Protein AF-A0A971GR96-F1 (afdb_monomer_lite)

Structure (mmCIF, N/CA/C/O backbone):
data_AF-A0A971GR96-F1
#
_entry.id   AF-A0A971GR96-F1
#
loop_
_atom_site.group_PDB
_atom_site.id
_atom_site.type_symbol
_atom_site.label_atom_id
_atom_site.label_alt_id
_atom_site.label_comp_id
_atom_site.label_asym_id
_atom_site.label_entity_id
_atom_site.label_seq_id
_atom_site.pdbx_PDB_ins_code
_atom_site.Cartn_x
_atom_site.Cartn_y
_atom_site.Cartn_z
_atom_site.occupancy
_atom_site.B_iso_or_equiv
_atom_site.auth_seq_id
_atom_site.auth_comp_id
_atom_site.auth_asym_id
_atom_site.auth_atom_id
_atom_site.pdbx_PDB_model_num
ATOM 1 N N . MET A 1 1 ? 14.200 -10.957 -33.202 1.00 49.00 1 MET A N 1
ATOM 2 C CA . MET A 1 1 ? 13.460 -11.511 -32.047 1.00 49.00 1 MET A CA 1
ATOM 3 C C . MET A 1 1 ? 12.071 -11.883 -32.544 1.00 49.00 1 MET A C 1
ATOM 5 O O . MET A 1 1 ? 11.502 -11.052 -33.243 1.00 49.00 1 MET A O 1
ATOM 9 N N . PRO A 1 2 ? 11.562 -13.104 -32.305 1.00 59.53 2 PRO A N 1
ATOM 10 C CA . PRO A 1 2 ? 10.223 -13.476 -32.754 1.00 59.53 2 PRO A CA 1
ATOM 11 C C . PRO A 1 2 ? 9.210 -12.553 -32.073 1.00 59.53 2 PRO A C 1
ATOM 13 O O . PRO A 1 2 ? 9.218 -12.412 -30.850 1.00 59.53 2 PRO A O 1
ATOM 16 N N . THR A 1 3 ? 8.389 -11.872 -32.865 1.00 65.12 3 THR A N 1
ATOM 17 C CA . THR A 1 3 ? 7.284 -11.071 -32.346 1.00 65.12 3 THR A CA 1
ATOM 18 C C . THR A 1 3 ? 6.287 -12.022 -31.682 1.00 65.12 3 THR A C 1
ATOM 20 O O . THR A 1 3 ? 5.906 -13.025 -32.296 1.00 65.12 3 THR A O 1
ATOM 23 N N . PRO A 1 4 ? 5.884 -11.782 -30.422 1.00 70.50 4 PRO A N 1
ATOM 24 C CA . PRO A 1 4 ? 4.859 -12.604 -29.798 1.00 70.50 4 PRO A CA 1
ATOM 25 C C . PRO A 1 4 ? 3.594 -12.565 -30.662 1.00 70.50 4 PRO A C 1
ATOM 27 O O . PRO A 1 4 ? 3.191 -11.507 -31.144 1.00 70.50 4 PRO A O 1
ATOM 30 N N . SER A 1 5 ? 2.983 -13.731 -30.887 1.00 86.00 5 SER A N 1
ATOM 31 C CA . SER A 1 5 ? 1.702 -13.831 -31.593 1.00 86.00 5 SER A CA 1
ATOM 32 C C . SER A 1 5 ? 0.669 -12.931 -30.912 1.00 86.00 5 SER A C 1
ATOM 34 O O . SER A 1 5 ? 0.605 -12.898 -29.681 1.00 86.00 5 SER A O 1
ATOM 36 N N . ALA A 1 6 ? -0.172 -12.248 -31.695 1.00 85.38 6 ALA A N 1
ATOM 37 C CA . ALA A 1 6 ? -1.257 -11.414 -31.172 1.00 85.38 6 ALA A CA 1
ATOM 38 C C . ALA A 1 6 ? -2.119 -12.171 -30.139 1.00 85.38 6 ALA A C 1
ATOM 40 O O . ALA A 1 6 ? -2.529 -11.601 -29.131 1.00 85.38 6 ALA A O 1
ATOM 41 N N . ALA A 1 7 ? -2.306 -13.483 -30.327 1.00 85.19 7 ALA A N 1
ATOM 42 C CA . ALA A 1 7 ? -3.009 -14.338 -29.375 1.00 85.19 7 ALA A CA 1
ATOM 43 C C . ALA A 1 7 ? -2.291 -14.449 -28.014 1.00 85.19 7 ALA A C 1
ATOM 45 O O . ALA A 1 7 ? -2.938 -14.400 -26.971 1.00 85.19 7 ALA A O 1
ATOM 46 N N . ALA A 1 8 ? -0.958 -14.551 -27.998 1.00 87.44 8 ALA A N 1
ATOM 47 C CA . ALA A 1 8 ? -0.182 -14.634 -26.760 1.00 87.44 8 ALA A CA 1
ATOM 48 C C . ALA A 1 8 ? -0.265 -13.330 -25.950 1.00 87.44 8 ALA A C 1
ATOM 50 O O . ALA A 1 8 ? -0.392 -13.367 -24.728 1.00 87.44 8 ALA A O 1
ATOM 51 N N . GLN A 1 9 ? -0.263 -12.178 -26.625 1.00 83.94 9 GLN A N 1
ATOM 52 C CA . GLN A 1 9 ? -0.367 -10.873 -25.970 1.00 83.94 9 GLN A CA 1
ATOM 53 C C . GLN A 1 9 ? -1.736 -10.662 -25.303 1.00 83.94 9 GLN A C 1
ATOM 55 O O . GLN A 1 9 ? -1.807 -10.099 -24.211 1.00 83.94 9 GLN A O 1
ATOM 60 N N . VAL A 1 10 ? -2.810 -11.172 -25.917 1.00 87.31 10 VAL A N 1
ATOM 61 C CA . VAL A 1 10 ? -4.158 -11.172 -25.323 1.00 87.31 10 VAL A CA 1
ATOM 62 C C . VAL A 1 10 ? -4.220 -12.075 -24.089 1.00 87.31 10 VAL A C 1
ATOM 64 O O . VAL A 1 10 ? -4.784 -11.690 -23.072 1.00 87.31 10 VAL A O 1
ATOM 67 N N . ILE A 1 11 ? -3.611 -13.262 -24.133 1.00 87.56 11 ILE A N 1
ATOM 68 C CA . ILE A 1 11 ? -3.625 -14.183 -22.986 1.00 87.56 11 ILE A CA 1
ATOM 69 C C . ILE A 1 11 ? -2.879 -13.577 -21.789 1.00 87.56 11 ILE A C 1
ATOM 71 O O . ILE A 1 11 ? -3.379 -13.620 -20.666 1.00 87.56 11 ILE A O 1
ATOM 75 N N . VAL A 1 12 ? -1.710 -12.972 -22.019 1.00 87.00 12 VAL A N 1
ATOM 76 C CA . VAL A 1 12 ? -0.893 -12.390 -20.941 1.00 87.00 12 VAL A CA 1
ATOM 77 C C . VAL A 1 12 ? -1.571 -11.174 -20.297 1.00 87.00 12 VAL A C 1
ATOM 79 O O . VAL A 1 12 ? -1.446 -10.988 -19.087 1.00 87.00 12 VAL A O 1
ATOM 82 N N . SER A 1 13 ? -2.336 -10.375 -21.050 1.00 88.12 13 SER A N 1
ATOM 83 C CA . SER A 1 13 ? -3.052 -9.214 -20.498 1.00 88.12 13 SER A CA 1
ATOM 84 C C . SER A 1 13 ? -4.285 -9.585 -19.665 1.00 88.12 13 SER A C 1
ATOM 86 O O . SER A 1 13 ? -4.662 -8.834 -18.766 1.00 88.12 13 SER A O 1
ATOM 88 N N . VAL A 1 14 ? -4.887 -10.757 -19.896 1.00 93.06 14 VAL A N 1
ATOM 89 C CA . VAL A 1 14 ? -6.048 -11.245 -19.129 1.00 93.06 14 VAL A CA 1
ATOM 90 C C . VAL A 1 14 ? -5.663 -11.698 -17.716 1.00 93.06 14 VAL A C 1
ATOM 92 O O . VAL A 1 14 ? -6.454 -11.524 -16.789 1.00 93.06 14 VAL A O 1
ATOM 95 N N . ILE A 1 15 ? -4.450 -12.227 -17.519 1.00 89.25 15 ILE A N 1
ATOM 96 C CA . ILE A 1 15 ? -3.972 -12.736 -16.219 1.00 89.25 15 ILE A CA 1
ATOM 97 C C . ILE A 1 15 ? -4.122 -11.702 -15.083 1.00 89.25 15 ILE A C 1
ATOM 99 O O . ILE A 1 15 ? -4.772 -12.026 -14.084 1.00 89.25 15 ILE A O 1
ATOM 103 N N . PRO A 1 16 ? -3.593 -10.464 -15.189 1.00 90.31 16 PRO A N 1
ATOM 104 C CA . PRO A 1 16 ? -3.746 -9.474 -14.125 1.00 90.31 16 PRO A CA 1
ATOM 105 C C . PRO A 1 16 ? -5.208 -9.061 -13.913 1.00 90.31 16 PRO A C 1
ATOM 107 O O . PRO A 1 16 ? -5.614 -8.864 -12.772 1.00 90.31 16 PRO A O 1
ATOM 110 N N . ILE A 1 17 ? -6.022 -8.993 -14.971 1.00 92.00 17 ILE A N 1
ATOM 111 C CA . ILE A 1 17 ? -7.444 -8.628 -14.868 1.00 92.00 17 ILE A CA 1
ATOM 112 C C . ILE A 1 17 ? -8.199 -9.672 -14.043 1.00 92.00 17 ILE A C 1
ATOM 114 O O . ILE A 1 17 ? -8.886 -9.327 -13.082 1.00 92.00 17 ILE A O 1
ATOM 118 N N . VAL A 1 18 ? -8.036 -10.955 -14.377 1.00 95.00 18 VAL A N 1
ATOM 119 C CA . VAL A 1 18 ? -8.672 -12.057 -13.642 1.00 95.00 18 VAL A CA 1
ATOM 120 C C . VAL A 1 18 ? -8.161 -12.107 -12.205 1.00 95.00 18 VAL A C 1
ATOM 122 O O . VAL A 1 18 ? -8.959 -12.289 -11.289 1.00 95.00 18 VAL A O 1
ATOM 125 N N . GLY A 1 19 ? -6.861 -11.884 -11.992 1.00 91.31 19 GLY A N 1
ATOM 126 C CA . GLY A 1 19 ? -6.274 -11.795 -10.656 1.00 91.31 19 GLY A CA 1
ATOM 127 C C . GLY A 1 19 ? -6.921 -10.707 -9.796 1.00 91.31 19 GLY A C 1
ATOM 128 O O . GLY A 1 19 ? -7.308 -10.978 -8.660 1.00 91.31 19 GLY A O 1
ATOM 129 N N . ILE A 1 20 ? -7.109 -9.502 -10.345 1.00 92.44 20 ILE A N 1
ATOM 130 C CA . ILE A 1 20 ? -7.769 -8.387 -9.649 1.00 92.44 20 ILE A CA 1
ATOM 131 C C . ILE A 1 20 ? -9.231 -8.733 -9.344 1.00 92.44 20 ILE A C 1
ATOM 133 O O . ILE A 1 20 ? -9.662 -8.590 -8.202 1.00 92.44 20 ILE A O 1
ATOM 137 N N . VAL A 1 21 ? -9.986 -9.243 -10.326 1.00 96.31 21 VAL A N 1
ATOM 138 C CA . VAL A 1 21 ? -11.406 -9.599 -10.147 1.00 96.31 21 VAL A CA 1
ATOM 139 C C . VAL A 1 21 ? -11.576 -10.688 -9.086 1.00 96.31 21 VAL A C 1
ATOM 141 O O . VAL A 1 21 ? -12.398 -10.539 -8.181 1.00 96.31 21 VAL A O 1
ATOM 144 N N . MET A 1 22 ? -10.779 -11.757 -9.148 1.00 94.38 22 MET A N 1
ATOM 145 C CA . MET A 1 22 ? -10.819 -12.836 -8.158 1.00 94.38 22 MET A CA 1
ATOM 146 C C . MET A 1 22 ? -10.396 -12.351 -6.769 1.00 94.38 22 MET A C 1
ATOM 148 O O . MET A 1 22 ? -11.048 -12.688 -5.782 1.00 94.38 22 MET A O 1
ATOM 152 N N . GLY A 1 23 ? -9.363 -11.508 -6.681 1.00 88.88 23 GLY A N 1
ATOM 153 C CA . GLY A 1 23 ? -8.956 -10.877 -5.425 1.00 88.88 23 GLY A CA 1
ATOM 154 C C . GLY A 1 23 ? -10.080 -10.045 -4.801 1.00 88.88 23 GLY A C 1
ATOM 155 O O . GLY A 1 23 ? -10.380 -10.195 -3.615 1.00 88.88 23 GLY A O 1
ATOM 156 N N . CYS A 1 24 ? -10.766 -9.229 -5.608 1.00 91.12 24 CYS A N 1
ATOM 157 C CA . CYS A 1 24 ? -11.927 -8.459 -5.169 1.00 91.12 24 CYS A CA 1
ATOM 158 C C . CYS A 1 24 ? -13.070 -9.357 -4.685 1.00 91.12 24 CYS A C 1
ATOM 160 O O . CYS A 1 24 ? -13.652 -9.070 -3.642 1.00 91.12 24 CYS A O 1
ATOM 162 N N . LEU A 1 25 ? -13.376 -10.450 -5.394 1.00 94.44 25 LEU A N 1
ATOM 163 C CA . LEU A 1 25 ? -14.423 -11.390 -4.986 1.00 94.44 25 LEU A CA 1
ATOM 164 C C . LEU A 1 25 ? -14.127 -12.011 -3.617 1.00 94.44 25 LEU A C 1
ATOM 166 O O . LEU A 1 25 ? -15.007 -12.022 -2.760 1.00 94.44 25 LEU A O 1
ATOM 170 N N . VAL A 1 26 ? -12.897 -12.474 -3.379 1.00 92.69 26 VAL A N 1
ATOM 171 C CA . VAL A 1 26 ? -12.503 -13.068 -2.089 1.00 92.69 26 VAL A CA 1
ATOM 172 C C . VAL A 1 26 ? -12.662 -12.065 -0.945 1.00 92.69 26 VAL A C 1
ATOM 174 O O . VAL A 1 26 ? -13.256 -12.395 0.082 1.00 92.69 26 VAL A O 1
ATOM 177 N N . ILE A 1 27 ? -12.189 -10.828 -1.130 1.00 90.44 27 ILE A N 1
ATOM 178 C CA . ILE A 1 27 ? -12.329 -9.759 -0.127 1.00 90.44 27 ILE A CA 1
ATOM 179 C C . ILE A 1 27 ? -13.809 -9.436 0.120 1.00 90.44 27 ILE A C 1
ATOM 181 O O . ILE A 1 27 ? -14.223 -9.278 1.267 1.00 90.44 27 ILE A O 1
ATOM 185 N N . LEU A 1 28 ? -14.621 -9.370 -0.937 1.00 91.69 28 LEU A N 1
ATOM 186 C CA . LEU A 1 28 ? -16.051 -9.080 -0.848 1.00 91.69 28 LEU A CA 1
ATOM 187 C C . LEU A 1 28 ? -16.784 -10.183 -0.073 1.00 91.69 28 LEU A C 1
ATOM 189 O O . LEU A 1 28 ? -17.529 -9.883 0.858 1.00 91.69 28 LEU A O 1
ATOM 193 N N . PHE A 1 29 ? -16.531 -11.455 -0.386 1.00 92.06 29 PHE A N 1
ATOM 194 C CA . PHE A 1 29 ? -17.095 -12.578 0.366 1.00 92.06 29 PHE A CA 1
ATOM 195 C C . PHE A 1 29 ? -16.652 -12.578 1.830 1.00 92.06 29 PHE A C 1
ATOM 197 O O . PHE A 1 29 ? -17.484 -12.805 2.707 1.00 92.06 29 PHE A O 1
ATOM 204 N N . TYR A 1 30 ? -15.383 -12.271 2.107 1.00 91.12 30 TYR A N 1
ATOM 205 C CA . TYR A 1 30 ? -14.888 -12.125 3.474 1.00 91.12 30 TYR A CA 1
ATOM 206 C C . TYR A 1 30 ? -15.634 -11.020 4.235 1.00 91.12 30 TYR A C 1
ATOM 208 O O . TYR A 1 30 ? -16.112 -11.259 5.341 1.00 91.12 30 TYR A O 1
ATOM 216 N N . LEU A 1 31 ? -15.802 -9.839 3.632 1.00 87.38 31 LEU A N 1
ATOM 217 C CA . LEU A 1 31 ? -16.521 -8.715 4.241 1.00 87.38 31 LEU A CA 1
ATOM 218 C C . LEU A 1 31 ? -18.009 -9.016 4.447 1.00 87.38 31 LEU A C 1
ATOM 220 O O . LEU A 1 31 ? -18.557 -8.695 5.500 1.00 87.38 31 LEU A O 1
ATOM 224 N N . LEU A 1 32 ? -18.667 -9.653 3.473 1.00 90.88 32 LEU A N 1
ATOM 225 C CA . LEU A 1 32 ? -20.061 -10.083 3.609 1.00 90.88 32 LEU A CA 1
ATOM 226 C C . LEU A 1 32 ? -20.222 -11.095 4.742 1.00 90.88 32 LEU A C 1
ATOM 228 O O . LEU A 1 32 ? -21.188 -11.023 5.505 1.00 90.88 32 LEU A O 1
ATOM 232 N N . TRP A 1 33 ? -19.285 -12.035 4.855 1.00 90.94 33 TRP 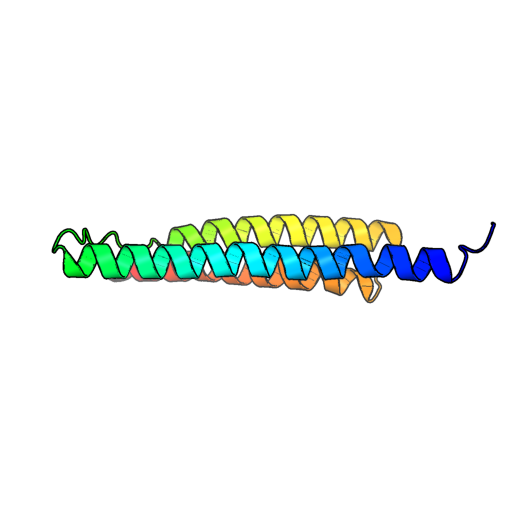A N 1
ATOM 233 C CA . TRP A 1 33 ? -19.299 -13.030 5.916 1.00 90.94 33 TRP A CA 1
ATOM 234 C C . TRP A 1 33 ? -19.054 -12.397 7.286 1.00 90.94 33 TRP A C 1
ATOM 236 O O . TRP A 1 33 ? -19.804 -12.662 8.223 1.00 90.94 33 TRP A O 1
ATOM 246 N N . ASP A 1 34 ? -18.065 -11.510 7.398 1.00 85.94 34 ASP A N 1
ATOM 247 C CA . ASP A 1 34 ? -17.774 -10.760 8.622 1.00 85.94 34 ASP A CA 1
ATOM 248 C C . ASP A 1 34 ? -18.964 -9.888 9.052 1.00 85.94 34 ASP A C 1
ATOM 250 O O . ASP A 1 34 ? -19.333 -9.879 10.227 1.00 85.94 34 ASP A O 1
ATOM 254 N N . TYR A 1 35 ? -19.640 -9.225 8.108 1.00 87.88 35 TYR A N 1
ATOM 255 C CA . TYR A 1 35 ? -20.868 -8.480 8.384 1.00 87.88 35 TYR A CA 1
ATOM 256 C C . TYR A 1 35 ? -21.973 -9.389 8.938 1.00 87.88 35 TYR A C 1
ATOM 258 O O . TYR A 1 35 ? -22.528 -9.097 9.998 1.00 87.88 35 TYR A O 1
ATOM 266 N N . LYS A 1 36 ? -22.258 -10.521 8.278 1.00 88.44 36 LYS A N 1
ATOM 267 C CA . LYS A 1 36 ? -23.257 -11.493 8.758 1.00 88.44 36 LYS A CA 1
ATOM 268 C C . LYS A 1 36 ? -22.908 -12.036 10.143 1.00 88.44 36 LYS A C 1
ATOM 270 O O . LYS A 1 36 ? -23.781 -12.124 11.003 1.00 88.44 36 LYS A O 1
ATOM 275 N N . TYR A 1 37 ? -21.637 -12.355 10.374 1.00 86.19 37 TYR A N 1
ATOM 276 C CA . TYR A 1 37 ? -21.142 -12.818 11.667 1.00 86.19 37 TYR A CA 1
ATOM 277 C C . TYR A 1 37 ? -21.346 -11.761 12.759 1.00 86.19 37 TYR A C 1
ATOM 279 O O . TYR A 1 37 ? -21.857 -12.066 13.835 1.00 86.19 37 TYR A O 1
ATOM 287 N N . LYS A 1 38 ? -21.024 -10.496 12.470 1.00 85.62 38 LYS A N 1
ATOM 288 C CA . LYS A 1 38 ? -21.242 -9.373 13.389 1.00 85.62 38 LYS A CA 1
ATOM 289 C C . LYS A 1 38 ? -22.718 -9.158 13.705 1.00 85.62 38 LYS A C 1
ATOM 291 O O . LYS A 1 38 ? -23.030 -8.937 14.870 1.00 85.62 38 LYS A O 1
ATOM 296 N N . VAL A 1 39 ? -23.611 -9.227 12.715 1.00 87.44 39 VAL A N 1
ATOM 297 C CA . VAL A 1 39 ? -25.067 -9.118 12.931 1.00 87.44 39 VAL A CA 1
ATOM 298 C C . VAL A 1 39 ? -25.559 -10.252 13.832 1.00 87.44 39 VAL A C 1
ATOM 300 O O . VAL A 1 39 ? -26.197 -9.986 14.845 1.00 87.44 39 VAL A O 1
ATOM 303 N N . PHE A 1 40 ? -25.153 -11.493 13.562 1.00 87.56 40 PHE A N 1
ATOM 304 C CA . PHE A 1 40 ? -25.515 -12.652 14.384 1.00 87.56 40 PHE A CA 1
ATOM 305 C C . PHE A 1 40 ? -25.011 -12.553 15.836 1.00 87.56 40 PHE A C 1
ATOM 307 O O . PHE A 1 40 ? -25.701 -12.943 16.778 1.00 87.56 40 PHE A O 1
ATOM 314 N N . LEU A 1 41 ? -23.807 -12.007 16.046 1.00 85.94 41 LEU A N 1
ATOM 315 C CA . LEU A 1 41 ? -23.274 -11.753 17.388 1.00 85.94 41 LEU A CA 1
ATOM 316 C C . LEU A 1 41 ? -24.041 -10.654 18.138 1.00 85.94 41 LEU A C 1
ATOM 318 O O . LEU A 1 41 ? -24.183 -10.755 19.358 1.00 85.94 41 LEU A O 1
ATOM 322 N N . VAL A 1 42 ? -24.520 -9.622 17.429 1.00 85.31 42 VAL A N 1
ATOM 323 C CA . VAL A 1 42 ? -25.399 -8.585 18.001 1.00 85.31 42 VAL A CA 1
ATOM 324 C C . VAL A 1 42 ? -26.724 -9.206 18.429 1.00 85.31 42 VAL A C 1
ATOM 326 O O . VAL A 1 42 ? -27.133 -9.008 19.568 1.00 85.31 42 VAL A O 1
ATOM 329 N N . GLU A 1 43 ? -27.357 -9.999 17.559 1.00 87.19 43 GLU A N 1
ATOM 330 C CA . GLU A 1 43 ? -28.643 -10.658 17.836 1.00 87.19 43 GLU A CA 1
ATOM 331 C C . GLU A 1 43 ? -28.579 -11.588 19.054 1.00 87.19 43 GLU A C 1
ATOM 333 O O . GLU A 1 43 ? -29.524 -11.659 19.834 1.00 87.19 43 GLU A O 1
ATOM 338 N N . LYS A 1 44 ? -27.447 -12.272 19.263 1.00 85.75 44 LYS A N 1
ATOM 339 C CA . LYS A 1 44 ? -27.233 -13.147 20.427 1.00 85.75 44 LYS A CA 1
ATOM 340 C C . LYS A 1 44 ? -26.805 -12.420 21.706 1.00 85.75 44 LYS A C 1
ATOM 342 O O . LYS A 1 44 ? -26.563 -13.083 22.710 1.00 85.75 44 LYS A O 1
ATOM 347 N N . GLY A 1 45 ? -26.656 -11.094 21.683 1.00 82.75 45 GLY A N 1
ATOM 348 C CA . GLY A 1 45 ? -26.175 -10.316 22.832 1.00 82.75 45 GLY A CA 1
ATOM 349 C C . GLY A 1 45 ? -24.723 -10.618 23.233 1.00 82.75 45 GLY A C 1
ATOM 350 O O . GLY A 1 45 ? -24.296 -10.263 24.325 1.00 82.75 45 GLY A O 1
ATOM 351 N N . LEU A 1 46 ? -23.949 -11.274 22.361 1.00 81.06 46 LEU A N 1
ATOM 352 C CA . LEU A 1 46 ? -22.568 -11.709 22.619 1.00 81.06 46 LEU A CA 1
ATOM 353 C C . LEU A 1 46 ? -21.528 -10.731 22.056 1.00 81.06 46 LEU A C 1
ATOM 355 O O . LEU A 1 46 ? -20.338 -11.051 21.983 1.00 81.06 46 LEU A O 1
ATOM 359 N N . ARG A 1 47 ? -21.955 -9.544 21.610 1.00 68.06 47 ARG A N 1
ATOM 360 C CA . ARG A 1 47 ? -21.056 -8.574 20.994 1.00 68.06 47 ARG A CA 1
ATOM 361 C C . ARG A 1 47 ? -20.072 -8.034 22.022 1.00 68.06 47 ARG A C 1
ATOM 363 O O . ARG A 1 47 ? -20.420 -7.280 22.921 1.00 68.06 47 ARG A O 1
ATOM 370 N N . LYS A 1 48 ? -18.812 -8.415 21.844 1.00 64.44 48 LYS A N 1
ATOM 371 C CA . LYS A 1 48 ? -17.677 -7.824 22.541 1.00 64.44 48 LYS A CA 1
ATOM 372 C C . LYS A 1 48 ? -17.130 -6.731 21.633 1.00 64.44 48 LYS A C 1
ATOM 374 O O . LYS A 1 48 ? -16.535 -7.039 20.600 1.00 64.44 48 LYS A O 1
ATOM 379 N N . ASP A 1 49 ? -17.391 -5.473 21.971 1.00 64.38 49 ASP A N 1
ATOM 380 C CA . ASP A 1 49 ? -16.892 -4.331 21.208 1.00 64.38 49 ASP A CA 1
ATOM 381 C C . ASP A 1 49 ? -15.370 -4.287 21.315 1.00 64.38 49 ASP A C 1
ATOM 383 O O . ASP A 1 49 ? -14.796 -3.783 22.278 1.00 64.38 49 ASP A O 1
ATOM 387 N N . LYS A 1 50 ? -14.693 -4.885 20.335 1.00 67.56 50 LYS A N 1
ATOM 388 C CA . LYS A 1 50 ? -13.255 -4.722 20.185 1.00 67.56 50 LYS A CA 1
ATOM 389 C C . LYS A 1 50 ? -13.044 -3.493 19.300 1.00 67.56 50 LYS A C 1
ATOM 391 O O . LYS A 1 50 ? -13.391 -3.562 18.118 1.00 67.56 50 LYS A O 1
ATOM 396 N N . PRO A 1 51 ? -12.538 -2.368 19.837 1.00 73.06 51 PRO A N 1
ATOM 397 C CA . PRO A 1 51 ? -12.262 -1.205 19.012 1.00 73.06 51 PRO A CA 1
ATOM 398 C C . PRO A 1 51 ? -11.212 -1.591 17.969 1.00 73.06 51 PRO A C 1
ATOM 400 O O . PRO A 1 51 ? -10.198 -2.216 18.287 1.00 73.06 51 PRO A O 1
ATOM 403 N N . PHE A 1 52 ? -11.484 -1.267 16.708 1.00 75.56 52 PHE A N 1
ATOM 404 C CA . PHE A 1 52 ? -10.503 -1.436 15.648 1.00 75.56 52 PHE A CA 1
ATOM 405 C C . PHE A 1 52 ? -9.391 -0.405 15.844 1.00 75.56 52 PHE A C 1
ATOM 407 O O . PHE A 1 52 ? -9.666 0.795 15.900 1.00 75.56 52 PHE A O 1
ATOM 414 N N . ASP A 1 53 ? -8.144 -0.864 15.947 1.00 84.25 53 ASP A N 1
ATOM 415 C CA . ASP A 1 53 ? -6.997 0.031 16.064 1.00 84.25 53 ASP A CA 1
ATOM 416 C C . ASP A 1 53 ? -6.651 0.619 14.689 1.00 84.25 53 ASP A C 1
ATOM 418 O O . ASP A 1 53 ? -5.840 0.094 13.920 1.00 84.25 53 ASP A O 1
ATOM 422 N N . PHE A 1 54 ? -7.317 1.728 14.375 1.00 84.31 54 PHE A N 1
ATOM 423 C CA . PHE A 1 54 ? -7.124 2.462 13.131 1.00 84.31 54 PHE A CA 1
ATOM 424 C C . PHE A 1 54 ? -5.691 2.994 12.982 1.00 84.31 54 PHE A C 1
ATOM 426 O O . PHE A 1 54 ? -5.180 3.092 11.868 1.00 84.31 54 PHE A O 1
ATOM 433 N N . ILE A 1 55 ? -5.017 3.304 14.095 1.00 88.69 55 ILE A N 1
ATOM 434 C CA . ILE A 1 55 ? -3.644 3.814 14.077 1.00 88.69 55 ILE A CA 1
ATOM 435 C C . ILE A 1 55 ? -2.676 2.697 13.687 1.00 88.69 55 ILE A C 1
ATOM 437 O O . ILE A 1 55 ? -1.848 2.900 12.797 1.00 88.69 55 ILE A O 1
ATOM 441 N N . ALA A 1 56 ? -2.816 1.511 14.285 1.00 86.88 56 ALA A N 1
ATOM 442 C CA . ALA A 1 56 ? -2.018 0.343 13.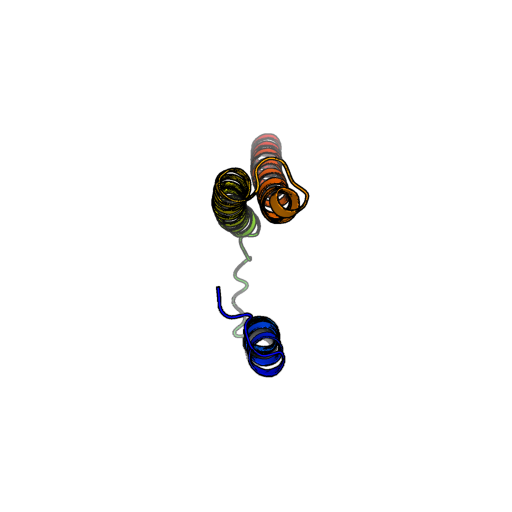917 1.00 86.88 56 ALA A CA 1
ATOM 443 C C . ALA A 1 56 ? -2.229 -0.053 12.446 1.00 86.88 56 ALA A C 1
ATOM 445 O O . ALA A 1 56 ? -1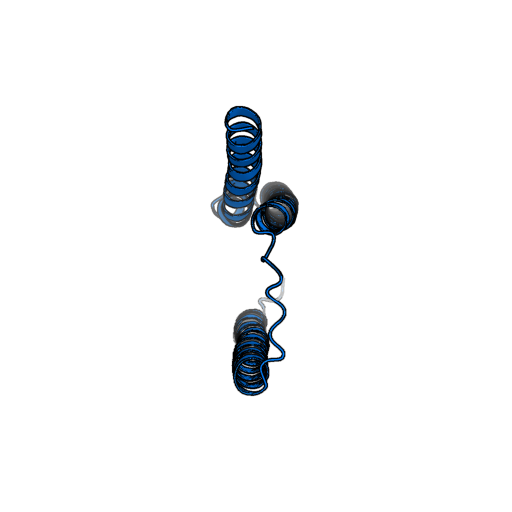.264 -0.355 11.740 1.00 86.88 56 ALA A O 1
ATOM 446 N N . PHE A 1 57 ? -3.472 0.013 11.956 1.00 88.81 57 PHE A N 1
ATOM 447 C CA . PHE A 1 57 ? -3.782 -0.247 10.550 1.00 88.81 57 PHE A CA 1
ATOM 448 C C . PHE A 1 57 ? -3.095 0.746 9.601 1.00 88.81 57 PHE A C 1
ATOM 450 O O . PHE A 1 57 ? -2.443 0.325 8.644 1.00 88.81 57 PHE A O 1
ATOM 457 N N . CYS A 1 58 ? -3.196 2.052 9.863 1.00 92.12 58 CYS A N 1
ATOM 458 C CA . CYS A 1 58 ? -2.535 3.080 9.053 1.00 92.12 58 CYS A CA 1
ATOM 459 C C . CYS A 1 58 ? -1.005 2.958 9.085 1.00 92.12 58 CYS A C 1
ATOM 461 O O . CYS A 1 58 ? -0.357 3.183 8.067 1.00 92.12 58 CYS A O 1
ATOM 463 N N . LEU A 1 59 ? -0.420 2.571 10.223 1.00 93.44 59 LEU A N 1
ATOM 464 C CA . LEU A 1 59 ? 1.026 2.380 10.343 1.00 93.44 59 LEU A CA 1
ATOM 465 C C . LEU A 1 59 ? 1.505 1.195 9.497 1.00 93.44 59 LEU A C 1
ATOM 467 O O . LEU A 1 59 ? 2.445 1.336 8.717 1.00 93.44 59 LEU A O 1
ATOM 471 N N . LEU A 1 60 ? 0.843 0.041 9.634 1.00 93.00 60 LEU A N 1
ATOM 472 C CA . LEU A 1 60 ? 1.200 -1.171 8.900 1.00 93.00 60 LEU A CA 1
ATOM 473 C C . LEU A 1 60 ? 0.978 -0.997 7.394 1.00 93.00 60 LEU A C 1
ATOM 475 O O . LEU A 1 60 ? 1.877 -1.280 6.605 1.00 93.00 60 LEU A O 1
ATOM 479 N N . SER A 1 61 ? -0.199 -0.506 6.995 1.00 91.31 61 SER A N 1
ATOM 480 C CA . SER A 1 61 ? -0.508 -0.266 5.580 1.00 91.31 61 SER A CA 1
ATOM 481 C C . SER A 1 61 ? 0.420 0.784 4.975 1.00 91.31 61 SER A C 1
ATOM 483 O O . SER A 1 61 ? 0.988 0.537 3.915 1.00 91.31 61 SER A O 1
ATOM 485 N N . GLY A 1 62 ? 0.664 1.898 5.672 1.00 94.31 62 GLY A N 1
ATOM 486 C CA . GLY A 1 62 ? 1.585 2.939 5.224 1.00 94.31 62 GLY A CA 1
ATOM 487 C C . GLY A 1 62 ? 3.007 2.422 5.000 1.00 94.31 62 GLY A C 1
ATOM 488 O O . GLY A 1 62 ? 3.617 2.739 3.980 1.00 94.31 62 GLY A O 1
ATOM 489 N N . LEU A 1 63 ? 3.515 1.574 5.902 1.00 95.00 63 LEU A N 1
ATOM 490 C CA . LEU A 1 63 ? 4.839 0.964 5.769 1.00 95.00 63 LEU A CA 1
ATOM 491 C C . LEU A 1 63 ? 4.914 0.010 4.568 1.00 95.00 63 LEU A C 1
ATOM 493 O O . LEU A 1 63 ? 5.842 0.109 3.770 1.00 95.00 63 LEU A O 1
ATOM 497 N N . ILE A 1 64 ? 3.916 -0.864 4.402 1.00 94.75 64 ILE A N 1
ATOM 498 C CA . ILE A 1 64 ? 3.850 -1.799 3.269 1.00 94.75 64 ILE A CA 1
ATOM 499 C C . ILE A 1 64 ? 3.776 -1.032 1.941 1.00 94.75 64 ILE A C 1
ATOM 501 O O . ILE A 1 64 ? 4.537 -1.334 1.021 1.00 94.75 64 ILE A O 1
ATOM 505 N N . LEU A 1 65 ? 2.902 -0.022 1.839 1.00 94.69 65 LEU A N 1
ATOM 506 C CA . LEU A 1 65 ? 2.754 0.794 0.628 1.00 94.69 65 LEU A CA 1
ATOM 507 C C . LEU A 1 65 ? 4.032 1.567 0.299 1.00 94.69 65 LEU A C 1
ATOM 509 O O . LEU A 1 65 ? 4.410 1.644 -0.868 1.00 94.69 65 LEU A O 1
ATOM 513 N N . LEU A 1 66 ? 4.707 2.110 1.314 1.00 97.00 66 LEU A N 1
ATOM 514 C CA . LEU A 1 66 ? 5.967 2.817 1.126 1.00 97.00 66 LEU A CA 1
ATOM 515 C C . LEU A 1 66 ? 7.046 1.882 0.578 1.00 97.00 66 LEU A C 1
ATOM 517 O O . LEU A 1 66 ? 7.674 2.202 -0.427 1.00 97.00 66 LEU A O 1
ATOM 521 N N . THR A 1 67 ? 7.251 0.726 1.214 1.00 95.81 67 THR A N 1
ATOM 522 C CA . THR A 1 67 ? 8.274 -0.236 0.789 1.00 95.81 67 THR A CA 1
ATOM 523 C C . THR A 1 67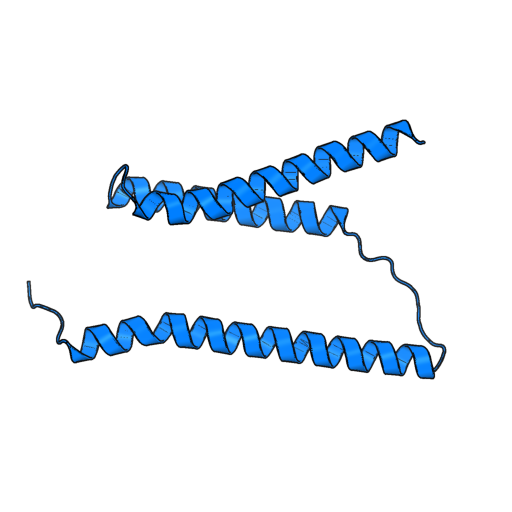 ? 7.989 -0.761 -0.616 1.00 95.81 67 THR A C 1
ATOM 525 O O . THR A 1 67 ? 8.887 -0.755 -1.455 1.00 95.81 67 THR A O 1
ATOM 528 N N . LEU A 1 68 ? 6.740 -1.139 -0.913 1.00 96.06 68 LEU A N 1
ATOM 529 C CA . LEU A 1 68 ? 6.353 -1.586 -2.254 1.00 96.06 68 LEU A CA 1
ATOM 530 C C . LEU A 1 68 ? 6.513 -0.479 -3.298 1.00 96.06 68 LEU A C 1
ATOM 532 O O . LEU A 1 68 ? 7.052 -0.729 -4.374 1.00 96.06 68 LEU A O 1
ATOM 536 N N . GLY A 1 69 ? 6.089 0.745 -2.979 1.00 95.44 69 GLY A N 1
ATOM 537 C CA . GLY A 1 69 ? 6.234 1.899 -3.858 1.00 95.44 69 GLY A CA 1
ATOM 538 C C . GLY A 1 69 ? 7.696 2.204 -4.175 1.00 95.44 69 GLY A C 1
ATOM 539 O O . GLY A 1 69 ? 8.042 2.367 -5.340 1.00 95.44 69 GLY A O 1
ATOM 540 N N . ILE A 1 70 ? 8.578 2.197 -3.169 1.00 96.25 70 ILE A N 1
ATOM 541 C CA . ILE A 1 70 ? 10.022 2.392 -3.366 1.00 96.25 70 ILE A CA 1
ATOM 542 C C . ILE A 1 70 ? 10.609 1.272 -4.230 1.00 96.25 70 ILE A C 1
ATOM 544 O O . ILE A 1 70 ? 11.329 1.568 -5.181 1.00 96.25 70 ILE A O 1
ATOM 548 N N . CYS A 1 71 ? 10.282 0.004 -3.957 1.00 96.19 71 CYS A N 1
ATOM 549 C CA . CYS A 1 71 ? 10.733 -1.113 -4.790 1.00 96.19 71 CYS A CA 1
ATOM 550 C C . CYS A 1 71 ? 10.300 -0.942 -6.254 1.00 96.19 71 CYS A C 1
ATOM 552 O O . CYS A 1 71 ? 11.123 -1.108 -7.152 1.00 96.19 71 CYS A O 1
ATOM 554 N N . LEU A 1 72 ? 9.043 -0.560 -6.500 1.00 93.81 72 LEU A N 1
ATOM 555 C CA . LEU A 1 72 ? 8.524 -0.303 -7.846 1.00 93.81 72 LEU A CA 1
ATOM 556 C C . LEU A 1 72 ? 9.238 0.870 -8.525 1.00 93.81 72 LEU A C 1
ATOM 558 O O . LEU A 1 72 ? 9.631 0.748 -9.680 1.00 93.81 72 LEU A O 1
ATOM 562 N N . VAL A 1 73 ? 9.450 1.984 -7.814 1.00 95.50 73 VAL A N 1
ATOM 563 C CA . VAL A 1 73 ? 10.197 3.141 -8.337 1.00 95.50 73 VAL A CA 1
ATOM 564 C C . VAL A 1 73 ? 11.607 2.732 -8.743 1.00 95.50 73 VAL A C 1
ATOM 566 O O . VAL A 1 73 ? 12.032 3.061 -9.845 1.00 95.50 73 VAL A O 1
ATOM 569 N N . VAL A 1 74 ? 12.321 1.996 -7.885 1.00 95.81 74 VAL A N 1
ATOM 570 C CA . VAL A 1 74 ? 13.685 1.530 -8.173 1.00 95.81 74 VAL A CA 1
ATOM 571 C C . VAL A 1 74 ? 13.698 0.636 -9.410 1.00 95.81 74 VAL A C 1
ATOM 573 O O . VAL A 1 74 ? 14.504 0.860 -10.307 1.00 95.81 74 VAL A O 1
ATOM 576 N N . VAL A 1 75 ? 12.790 -0.338 -9.498 1.00 94.25 75 VAL A N 1
ATOM 577 C CA . VAL A 1 75 ? 12.719 -1.247 -10.650 1.00 94.25 75 VAL A CA 1
ATOM 578 C C . VAL A 1 75 ? 12.397 -0.486 -11.939 1.00 94.25 75 VAL A C 1
ATOM 580 O O . VAL A 1 75 ? 13.091 -0.674 -12.936 1.00 94.25 75 VAL A O 1
ATOM 583 N N . PHE A 1 76 ? 11.407 0.410 -11.933 1.00 93.00 76 PHE A N 1
ATOM 584 C CA . PHE A 1 76 ? 11.054 1.188 -13.124 1.00 93.00 76 PHE A CA 1
ATOM 585 C C . PHE A 1 76 ? 12.154 2.163 -13.544 1.00 93.00 76 PHE A C 1
ATOM 587 O O . PHE A 1 76 ? 12.409 2.294 -14.738 1.00 93.00 76 PHE A O 1
ATOM 594 N N . LEU A 1 77 ? 12.855 2.780 -12.588 1.00 93.94 77 LEU A N 1
ATOM 595 C CA . LEU A 1 77 ? 14.016 3.620 -12.885 1.00 93.94 77 LEU A CA 1
ATOM 596 C C . LEU A 1 77 ? 15.163 2.828 -13.515 1.00 93.94 77 LEU A C 1
ATOM 598 O O . LEU A 1 77 ? 15.832 3.347 -14.402 1.00 93.94 77 LEU A O 1
ATOM 602 N N . VAL A 1 78 ? 15.400 1.591 -13.070 1.00 94.75 78 VAL A N 1
ATOM 603 C CA . VAL A 1 78 ? 16.466 0.739 -13.621 1.00 94.75 78 VAL A CA 1
ATOM 604 C C . VAL A 1 78 ? 16.127 0.250 -15.031 1.00 94.75 78 VAL A C 1
ATOM 606 O O . VAL A 1 78 ? 17.025 0.162 -15.863 1.00 94.75 78 VAL A O 1
ATOM 609 N N . ILE A 1 79 ? 14.858 -0.070 -15.305 1.00 91.19 79 ILE A N 1
ATOM 610 C CA . ILE A 1 79 ? 14.435 -0.638 -16.595 1.00 91.19 79 ILE A CA 1
ATOM 611 C C . ILE A 1 79 ? 14.234 0.448 -17.660 1.00 91.19 79 ILE A C 1
ATOM 613 O O . ILE A 1 79 ? 14.813 0.349 -18.739 1.00 91.19 79 ILE A O 1
ATOM 617 N N . ASP A 1 80 ? 13.435 1.477 -17.364 1.00 86.69 80 ASP A N 1
ATOM 618 C CA . ASP A 1 80 ? 12.984 2.474 -18.349 1.00 86.69 80 ASP A CA 1
ATOM 619 C C . ASP A 1 80 ? 13.601 3.871 -18.130 1.00 86.69 80 ASP A C 1
ATOM 621 O O . ASP A 1 80 ? 13.352 4.794 -18.909 1.00 86.69 80 ASP A O 1
ATOM 625 N N . GLY A 1 81 ? 14.380 4.070 -17.061 1.00 88.06 81 GLY A N 1
ATOM 626 C CA . GLY A 1 81 ? 14.834 5.398 -16.651 1.00 88.06 81 GLY A CA 1
ATOM 627 C C . GLY A 1 81 ? 13.700 6.258 -16.084 1.00 88.06 81 GLY A C 1
ATOM 628 O O . GLY A 1 81 ? 12.713 5.760 -15.542 1.00 88.06 81 GLY A O 1
ATOM 629 N N . PHE A 1 82 ? 13.838 7.584 -16.180 1.00 87.62 82 PHE A N 1
ATOM 630 C CA . PHE A 1 82 ? 12.834 8.529 -15.677 1.00 87.62 82 PHE A CA 1
ATOM 631 C C . PHE A 1 82 ? 11.677 8.683 -16.678 1.00 87.62 82 PHE A C 1
ATOM 633 O O . PHE A 1 82 ? 11.597 9.659 -17.422 1.00 87.62 82 PHE A O 1
ATOM 640 N N . SER A 1 83 ? 10.801 7.679 -16.727 1.00 90.88 83 SER A N 1
ATOM 641 C CA . SER A 1 83 ? 9.666 7.596 -17.653 1.00 90.88 83 SER A CA 1
ATOM 642 C C . SER A 1 83 ? 8.312 7.628 -16.926 1.00 90.88 83 SER A C 1
ATOM 644 O O . SER A 1 83 ? 8.239 7.602 -15.695 1.00 90.88 83 SER A O 1
ATOM 646 N N . TYR A 1 84 ? 7.211 7.641 -17.690 1.00 88.50 84 TYR A N 1
ATOM 647 C CA . TYR A 1 84 ? 5.852 7.574 -17.136 1.00 88.50 84 TYR A CA 1
ATOM 648 C C . TYR A 1 84 ? 5.617 6.301 -16.299 1.00 88.50 84 TYR A C 1
ATOM 650 O O . TYR A 1 84 ? 4.827 6.331 -15.359 1.00 88.50 84 TYR A O 1
ATOM 658 N N . SER A 1 85 ? 6.346 5.210 -16.563 1.00 88.31 85 SER A N 1
ATOM 659 C CA . SER A 1 85 ? 6.279 3.966 -15.781 1.00 88.31 85 SER A CA 1
ATOM 660 C C . SER A 1 85 ? 6.582 4.199 -14.292 1.00 88.31 85 SER A C 1
ATOM 662 O O . SER A 1 85 ? 5.946 3.599 -13.427 1.00 88.31 85 SER A O 1
ATOM 664 N N . VAL A 1 86 ? 7.487 5.134 -13.968 1.00 92.75 86 VAL A N 1
ATOM 665 C CA . VAL A 1 86 ? 7.914 5.439 -12.588 1.00 92.75 86 VAL A CA 1
ATOM 666 C C . VAL A 1 86 ? 6.762 5.979 -11.731 1.00 92.75 86 VAL A C 1
ATOM 668 O O . VAL A 1 86 ? 6.719 5.719 -10.524 1.00 92.75 86 VAL A O 1
ATOM 671 N N . LEU A 1 87 ? 5.768 6.640 -12.344 1.00 92.88 87 LEU A N 1
ATOM 672 C CA . LEU A 1 87 ? 4.551 7.082 -11.648 1.00 92.88 87 LEU A CA 1
ATOM 673 C C . LEU A 1 87 ? 3.821 5.908 -10.987 1.00 92.88 87 LEU A C 1
ATOM 675 O O . LEU A 1 87 ? 3.292 6.068 -9.887 1.00 92.88 87 LEU A O 1
ATOM 679 N N . GLY A 1 88 ? 3.862 4.720 -11.598 1.00 90.88 88 GLY A N 1
ATOM 680 C CA . GLY A 1 88 ? 3.263 3.508 -11.042 1.00 90.88 88 GLY A CA 1
ATOM 681 C C . GLY A 1 88 ? 3.818 3.128 -9.665 1.00 90.88 88 GLY A C 1
ATOM 682 O O . GLY A 1 88 ? 3.073 2.611 -8.839 1.00 90.88 88 GLY A O 1
ATOM 683 N N . GLY A 1 89 ? 5.092 3.427 -9.383 1.00 91.50 89 GLY A N 1
ATOM 684 C CA . GLY A 1 89 ? 5.697 3.237 -8.059 1.00 91.50 89 GLY A CA 1
ATOM 685 C C . GLY A 1 89 ? 5.568 4.458 -7.142 1.00 91.50 89 GLY A C 1
ATOM 686 O O . GLY A 1 89 ? 5.367 4.315 -5.933 1.00 91.50 89 GLY A O 1
ATOM 687 N N . MET A 1 90 ? 5.638 5.669 -7.706 1.00 94.06 90 MET A N 1
ATOM 688 C CA . MET A 1 90 ? 5.541 6.912 -6.932 1.00 94.06 90 MET A CA 1
ATOM 689 C C . MET A 1 90 ? 4.166 7.089 -6.285 1.00 94.06 90 MET A C 1
ATOM 691 O O . MET A 1 90 ? 4.083 7.605 -5.170 1.00 94.06 90 MET A O 1
ATOM 695 N N . ILE A 1 91 ? 3.095 6.644 -6.951 1.00 95.62 91 ILE A N 1
ATOM 696 C CA . ILE A 1 91 ? 1.730 6.743 -6.424 1.00 95.62 91 ILE A CA 1
ATOM 697 C C . ILE A 1 91 ? 1.605 5.948 -5.106 1.00 95.62 91 ILE A C 1
ATOM 699 O O . ILE A 1 91 ? 1.349 6.583 -4.079 1.00 95.62 91 ILE A O 1
ATOM 703 N N . PRO A 1 92 ? 1.863 4.622 -5.056 1.00 95.31 92 PRO A N 1
ATOM 704 C CA . PRO A 1 92 ? 1.868 3.865 -3.802 1.00 95.31 92 PRO A CA 1
ATOM 705 C C . PRO A 1 92 ? 2.815 4.436 -2.742 1.00 95.31 92 PRO A C 1
ATOM 707 O O . PRO A 1 92 ? 2.431 4.529 -1.577 1.00 95.31 92 PRO A O 1
ATOM 710 N N . ALA A 1 93 ? 4.022 4.866 -3.136 1.00 95.81 93 ALA A N 1
ATOM 711 C CA . ALA A 1 93 ? 4.987 5.438 -2.199 1.00 95.81 93 ALA A CA 1
ATOM 712 C C . ALA A 1 93 ? 4.436 6.705 -1.528 1.00 95.81 93 ALA A C 1
ATOM 714 O O . ALA A 1 93 ? 4.516 6.841 -0.309 1.00 95.81 93 ALA A O 1
ATOM 715 N N . SER A 1 94 ? 3.824 7.606 -2.303 1.00 96.62 94 SER A N 1
ATOM 716 C CA . SER A 1 94 ? 3.253 8.853 -1.783 1.00 96.62 94 SER A CA 1
ATOM 717 C C . SER A 1 94 ? 2.111 8.600 -0.795 1.00 96.62 94 SER A C 1
ATOM 719 O O . SER A 1 94 ? 2.091 9.204 0.276 1.00 96.62 94 SER A O 1
ATOM 721 N N . ILE A 1 95 ? 1.233 7.633 -1.088 1.00 96.62 95 ILE A N 1
ATOM 722 C CA . ILE A 1 95 ? 0.147 7.220 -0.187 1.00 96.62 95 ILE A CA 1
ATOM 723 C C . ILE A 1 95 ? 0.724 6.629 1.107 1.00 96.62 95 ILE A C 1
ATOM 725 O O . ILE A 1 95 ? 0.268 6.976 2.199 1.00 96.62 95 ILE A O 1
ATOM 729 N N . GLY A 1 96 ? 1.763 5.792 1.001 1.00 95.88 96 GLY A N 1
ATOM 730 C CA . GLY A 1 96 ? 2.479 5.252 2.155 1.00 95.88 96 GLY A CA 1
ATOM 731 C C . GLY A 1 96 ? 3.044 6.352 3.059 1.00 95.88 96 GLY A C 1
ATOM 732 O O . GLY A 1 96 ? 2.806 6.343 4.268 1.00 95.88 96 GLY A O 1
ATOM 733 N N . ILE A 1 97 ? 3.706 7.360 2.476 1.00 97.06 97 ILE A N 1
ATOM 734 C CA . ILE A 1 97 ? 4.207 8.534 3.213 1.00 97.06 97 ILE A CA 1
ATOM 735 C C . ILE A 1 97 ? 3.056 9.273 3.904 1.00 97.06 97 ILE A C 1
ATOM 737 O O . ILE A 1 97 ? 3.158 9.577 5.093 1.00 97.06 97 ILE A O 1
ATOM 741 N N . SER A 1 98 ? 1.955 9.547 3.200 1.00 96.50 98 SER A N 1
ATOM 742 C CA . SER A 1 98 ? 0.799 10.252 3.765 1.00 96.50 98 SER A CA 1
ATOM 743 C C . SER A 1 98 ? 0.191 9.517 4.963 1.00 96.50 98 SER A C 1
ATOM 745 O O . SER A 1 98 ? -0.113 10.152 5.974 1.00 96.50 98 SER A O 1
ATOM 747 N N . MET A 1 99 ? 0.069 8.188 4.900 1.00 94.25 99 MET A N 1
ATOM 748 C CA . MET A 1 99 ? -0.410 7.374 6.025 1.00 94.25 99 MET A CA 1
ATOM 749 C C . MET A 1 99 ? 0.546 7.411 7.223 1.00 94.25 99 MET A C 1
ATOM 751 O O . MET A 1 99 ? 0.102 7.568 8.362 1.00 94.25 99 MET A O 1
ATOM 755 N N . LEU A 1 100 ? 1.859 7.338 6.991 1.00 95.44 100 LEU A N 1
ATOM 756 C CA . LEU A 1 100 ? 2.855 7.429 8.064 1.00 95.44 100 LEU A CA 1
ATOM 757 C C . LEU A 1 100 ? 2.879 8.822 8.713 1.00 95.44 100 LEU A C 1
ATOM 759 O O . LEU A 1 100 ? 2.975 8.942 9.938 1.00 95.44 100 LEU A O 1
ATOM 763 N N . LEU A 1 101 ? 2.737 9.882 7.912 1.00 96.06 101 LEU A N 1
ATOM 764 C CA . LEU A 1 101 ? 2.591 11.250 8.411 1.00 96.06 101 LEU A CA 1
ATOM 765 C C . LEU A 1 101 ? 1.319 11.401 9.247 1.00 96.06 101 LEU A C 1
ATOM 767 O O . LEU A 1 101 ? 1.375 11.978 10.333 1.00 96.06 101 LEU A O 1
ATOM 771 N N . PHE A 1 102 ? 0.199 10.834 8.791 1.00 94.31 102 PHE A N 1
ATOM 772 C CA . PHE A 1 102 ? -1.049 10.825 9.546 1.00 94.31 102 PHE A CA 1
ATOM 773 C C . PHE A 1 102 ? -0.881 10.152 10.913 1.00 94.31 102 PHE A C 1
ATOM 775 O O . PHE A 1 102 ? -1.281 10.726 11.922 1.00 94.31 102 PHE A O 1
ATOM 782 N N . VAL A 1 103 ? -0.228 8.988 10.982 1.00 93.75 103 VAL A N 1
ATOM 783 C CA . VAL A 1 103 ? 0.034 8.301 12.260 1.00 93.75 103 VAL A CA 1
ATOM 784 C C . VAL A 1 103 ? 0.869 9.171 13.197 1.00 93.75 103 VAL A C 1
ATOM 786 O O . VAL A 1 103 ? 0.543 9.301 14.378 1.00 93.75 103 VAL A O 1
ATOM 789 N N . LYS A 1 104 ? 1.913 9.825 12.678 1.00 92.88 104 LYS A N 1
ATOM 790 C CA . LYS A 1 104 ? 2.763 10.720 13.472 1.00 92.88 104 LYS A CA 1
ATOM 791 C C . LYS A 1 104 ? 1.990 11.924 14.018 1.00 92.88 104 LYS A C 1
ATOM 793 O O . LYS A 1 104 ? 2.195 12.309 15.169 1.00 92.88 104 LYS A O 1
ATOM 798 N N . ILE A 1 105 ? 1.111 12.515 13.209 1.00 93.00 105 ILE A N 1
ATOM 799 C CA . ILE A 1 105 ? 0.270 13.650 13.612 1.00 93.00 105 ILE A CA 1
ATOM 800 C C . ILE A 1 105 ? -0.771 13.206 14.647 1.00 93.00 105 ILE A C 1
ATOM 802 O O . ILE A 1 105 ? -0.882 13.830 15.702 1.00 93.00 105 ILE A O 1
ATOM 806 N N . SER A 1 106 ? -1.480 12.106 14.394 1.00 89.06 106 SER A N 1
ATOM 807 C CA . SER A 1 106 ? -2.500 11.567 15.300 1.00 89.06 106 SER A CA 1
ATOM 808 C C . SER A 1 106 ? -1.914 11.130 16.645 1.00 89.06 106 SER A C 1
ATOM 810 O O . SER A 1 106 ? -2.500 11.414 17.688 1.00 89.06 106 SER A O 1
ATOM 812 N N . GLY A 1 107 ? -0.720 10.526 16.655 1.00 86.56 107 GLY A N 1
ATOM 813 C CA . GLY A 1 107 ? -0.008 10.191 17.891 1.00 86.56 107 GLY A CA 1
ATOM 814 C C . GLY A 1 107 ? 0.367 11.429 18.714 1.00 86.56 107 GLY A C 1
ATOM 815 O O . GLY A 1 107 ? 0.163 11.451 19.926 1.00 86.56 107 GLY A O 1
ATOM 816 N N . ARG A 1 108 ? 0.840 12.500 18.058 1.00 84.81 108 ARG A N 1
ATOM 817 C CA . ARG A 1 108 ? 1.122 13.782 18.729 1.00 84.81 108 ARG A CA 1
ATOM 818 C C . ARG A 1 108 ? -0.130 14.457 19.281 1.00 84.81 108 ARG A C 1
ATOM 820 O O . ARG A 1 108 ? -0.062 15.051 20.350 1.00 84.81 108 ARG A O 1
ATOM 827 N N . MET A 1 109 ? -1.252 14.386 18.566 1.00 82.25 109 MET A N 1
ATOM 828 C CA . MET A 1 109 ? -2.525 14.942 19.036 1.00 82.25 109 MET A CA 1
ATOM 829 C C . MET A 1 109 ? -3.010 14.233 20.299 1.00 82.25 109 MET A C 1
ATOM 831 O O . MET A 1 109 ? -3.432 14.899 21.239 1.00 82.25 109 MET A O 1
ATOM 835 N N . LYS A 1 110 ? -2.895 12.900 20.345 1.00 79.38 110 LYS A N 1
ATOM 836 C CA . LYS A 1 110 ? -3.297 12.119 21.516 1.00 79.38 110 LYS A CA 1
ATOM 837 C C . LYS A 1 110 ? -2.474 12.484 22.758 1.00 79.38 110 LYS A C 1
ATOM 839 O O . LYS A 1 110 ? -3.061 12.819 23.774 1.00 79.38 110 LYS A O 1
ATOM 844 N N . SER A 1 111 ? -1.146 12.553 22.631 1.00 74.62 111 SER A N 1
ATOM 845 C CA . SER A 1 111 ? -0.239 12.938 23.728 1.00 74.62 111 SER A CA 1
ATOM 846 C C . SER A 1 111 ? -0.408 14.382 24.228 1.00 74.62 111 SER A C 1
ATOM 848 O O . SER A 1 111 ? 0.144 14.708 25.270 1.00 74.62 111 SER A O 1
ATOM 850 N N . ARG A 1 112 ? -1.083 15.269 23.481 1.0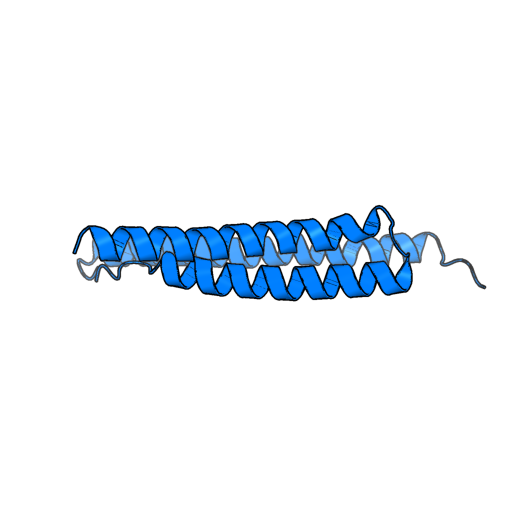0 74.62 112 ARG A N 1
ATOM 851 C CA . ARG A 1 112 ? -1.333 16.662 23.901 1.00 74.62 112 ARG A CA 1
ATOM 852 C C . ARG A 1 112 ? -2.653 16.830 24.662 1.00 74.62 112 ARG A C 1
ATOM 854 O O . ARG A 1 112 ? -2.833 17.843 25.328 1.00 74.62 112 ARG A O 1
ATOM 861 N N . ASN A 1 113 ? -3.573 15.882 24.507 1.00 66.62 113 ASN A N 1
ATOM 862 C CA . ASN A 1 113 ? -4.887 15.891 25.150 1.00 66.62 113 ASN A CA 1
ATOM 863 C C . ASN A 1 113 ? -4.945 14.974 26.390 1.00 66.62 113 ASN A C 1
ATOM 865 O O . ASN A 1 113 ? -5.995 14.907 27.027 1.00 66.62 113 ASN A O 1
ATOM 869 N N . GLU A 1 114 ? -3.852 14.265 26.686 1.00 54.12 114 GLU A N 1
ATOM 870 C CA . GLU A 1 114 ? -3.592 13.515 27.926 1.00 54.12 114 GLU A CA 1
ATOM 871 C C . GLU A 1 114 ? -2.697 14.356 28.847 1.00 54.12 114 GLU A C 1
ATOM 873 O O . GLU A 1 114 ? -2.940 14.329 30.073 1.00 54.12 114 GLU A O 1
#

Radius of gyration: 21.12 Å; chains: 1; bounding box: 45×31×61 Å

Foldseek 3Di:
DDDPDPVVVVVVVVVVVVVVVVVVVVVVVVVVVVVVVQVVCVVVVNDDPDDDPPLVVLLVQLVVLQVQLVVQLV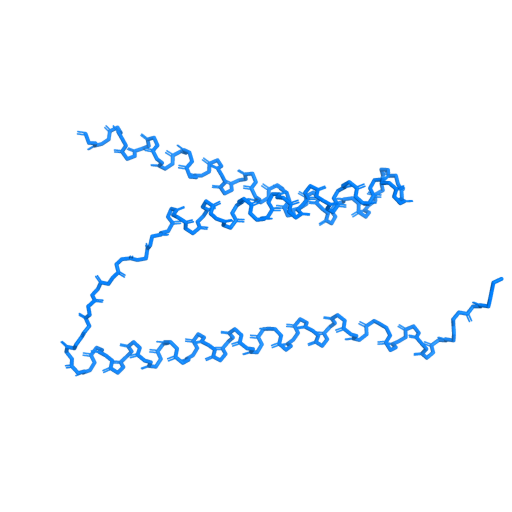VCCVPPNPDPSSVVSVVSNVSSVVSNVVSVVVVVVVVVVD

Sequence (114 aa):
MPTPSAAAQVIVSVIPIVGIVMGCLVILFYLLWDYKYKVFLVEKGLRKDKPFDFIAFCLLSGLILLTLGICLVVVFLVIDGFSYSVLGGMIPASIGISMLLFVKISGRMKSRNE

Secondary structure (DSSP, 8-state):
-PPPPHHHHHHHHHHHHHHHHHHHHHHHHHHHHHHHHHHHHHHTT--------HHHHHHHHHHHHHHHHHHHHHHHHHHHSSSGGGHHHHHHHHHHHHHHHHHHHHHHHHHHH-

pLDDT: mean 87.82, std 9.36, range [49.0, 97.06]